Protein AF-A0A2T2ZBN8-F1 (afdb_monomer_lite)

Foldseek 3Di:
DFEWFDDDPPVCVVVRVVLRVLQVVQCVLLVHDDYYYSVNCPCSSVLVVCLVLLVVLCVQQQVLLPDDPLSVVLLLLLLLCVVQVNDLVSSCVVVVHDSVVSVVSQVVSCVSRVDDCPPPVRVVSSVSNSSNVSSVDVPPDPPDDDDD

Radius of gyration: 16.91 Å; chains: 1; bounding box: 40×29×49 Å

pLDDT: mean 85.21, std 16.97, range [28.72, 98.62]

Secondary structure (DSSP, 8-state):
-EEEPPP--GGGHHHHHHHHHHHHHHHHHTT--SEEETGGGTTHHHHTT-HHHHHHHHHHHTGGG-SSHHHHHHHHHHHHHHHTTS-HHHHHHHHTS-HHHHHHHHHHHHHHHT--TTSHHHHHHHHHHHHHHHHHSTTS--------

Sequence (148 aa):
MLAFGPPRPLGEAPRSFRLAGRALATAAALGHTGTCEFDGLGLLPGVAADPELGAELVRRYLAPLGSTGSATTLIDTVTAYLDTGMRIEATAQRLIVHPNTVRYRIARFEELTGCDLRRAHTGAQVWWAIQYDRLVRPGATNFASANQ

Structure (mmCIF, N/CA/C/O backbone):
data_AF-A0A2T2ZBN8-F1
#
_entry.id   AF-A0A2T2ZBN8-F1
#
loop_
_atom_site.group_PDB
_atom_site.id
_atom_site.type_symbol
_atom_site.label_atom_id
_atom_site.label_alt_id
_atom_site.label_comp_id
_atom_site.label_asym_id
_atom_site.label_entity_id
_atom_site.label_seq_id
_atom_site.pdbx_PDB_ins_code
_atom_site.Cartn_x
_atom_site.Cartn_y
_atom_site.Cartn_z
_atom_site.occupancy
_atom_site.B_iso_or_equiv
_atom_site.auth_seq_id
_atom_site.auth_comp_id
_atom_site.auth_asym_id
_atom_site.auth_atom_id
_atom_site.pdbx_PDB_model_num
ATOM 1 N N . MET A 1 1 ? 16.633 14.104 -15.859 1.00 64.81 1 MET A N 1
ATOM 2 C CA . MET A 1 1 ? 16.508 12.768 -15.242 1.00 64.81 1 MET A CA 1
ATOM 3 C C . MET A 1 1 ? 17.134 11.762 -16.192 1.00 64.81 1 MET A C 1
ATOM 5 O O . MET A 1 1 ? 16.943 11.914 -17.394 1.00 64.81 1 MET A O 1
ATOM 9 N N . LEU A 1 2 ? 17.919 10.814 -15.687 1.00 66.25 2 LEU A N 1
ATOM 10 C CA . LEU A 1 2 ? 18.602 9.802 -16.500 1.00 66.25 2 LEU A CA 1
ATOM 11 C C . LEU A 1 2 ? 18.219 8.419 -15.971 1.00 66.25 2 LEU A C 1
ATOM 13 O O . LEU A 1 2 ? 18.188 8.220 -14.760 1.00 66.25 2 LEU A O 1
ATOM 17 N N . ALA A 1 3 ? 17.907 7.479 -16.860 1.00 70.88 3 ALA A N 1
ATOM 18 C CA . ALA A 1 3 ? 17.582 6.112 -16.474 1.00 70.88 3 ALA A CA 1
ATOM 19 C C . ALA A 1 3 ? 18.535 5.130 -17.144 1.00 70.88 3 ALA A C 1
ATOM 21 O O . ALA A 1 3 ? 18.840 5.272 -18.331 1.00 70.88 3 ALA A O 1
ATOM 22 N N . PHE A 1 4 ? 18.969 4.126 -16.390 1.00 74.56 4 PHE A N 1
ATOM 23 C CA . PHE A 1 4 ? 19.866 3.087 -16.877 1.00 74.56 4 PHE A CA 1
ATOM 24 C C . PHE A 1 4 ? 19.136 1.744 -16.933 1.00 74.56 4 PHE A C 1
ATOM 26 O O . PHE A 1 4 ? 18.436 1.345 -15.998 1.00 74.56 4 PHE A O 1
ATOM 33 N N . GLY A 1 5 ? 19.288 1.053 -18.061 1.00 74.19 5 GLY A N 1
ATOM 34 C CA . GLY A 1 5 ? 18.922 -0.354 -18.181 1.00 74.19 5 GLY A CA 1
ATOM 35 C C . GLY A 1 5 ? 20.030 -1.237 -17.602 1.00 74.19 5 GLY A C 1
ATOM 36 O O . GLY A 1 5 ? 21.166 -0.779 -17.473 1.00 74.19 5 GLY A O 1
ATOM 37 N N . PRO A 1 6 ? 19.743 -2.509 -17.280 1.00 76.44 6 PRO A N 1
ATOM 38 C CA . PRO A 1 6 ? 20.757 -3.410 -16.745 1.00 76.44 6 PRO A CA 1
ATOM 39 C C . PRO A 1 6 ? 21.912 -3.598 -17.749 1.00 76.44 6 PRO A C 1
ATOM 41 O O . PRO A 1 6 ? 21.661 -3.599 -18.966 1.00 76.44 6 PRO A O 1
ATOM 44 N N . PRO A 1 7 ? 23.159 -3.795 -17.279 1.00 80.38 7 PRO A N 1
ATOM 45 C CA . PRO A 1 7 ? 24.295 -4.073 -18.151 1.00 80.38 7 PRO A CA 1
ATOM 46 C C . PRO A 1 7 ? 24.060 -5.384 -18.909 1.00 80.38 7 PRO A C 1
ATOM 48 O O . PRO A 1 7 ? 23.647 -6.395 -18.334 1.00 80.38 7 PRO A O 1
ATOM 51 N N . ARG A 1 8 ? 24.275 -5.362 -20.227 1.00 84.31 8 ARG A N 1
ATOM 52 C CA . ARG A 1 8 ? 24.008 -6.493 -21.126 1.00 84.31 8 ARG A CA 1
ATOM 53 C C . ARG A 1 8 ? 25.040 -6.557 -22.258 1.00 84.31 8 ARG A C 1
ATOM 55 O O . ARG A 1 8 ? 25.556 -5.510 -22.649 1.00 84.31 8 ARG A O 1
A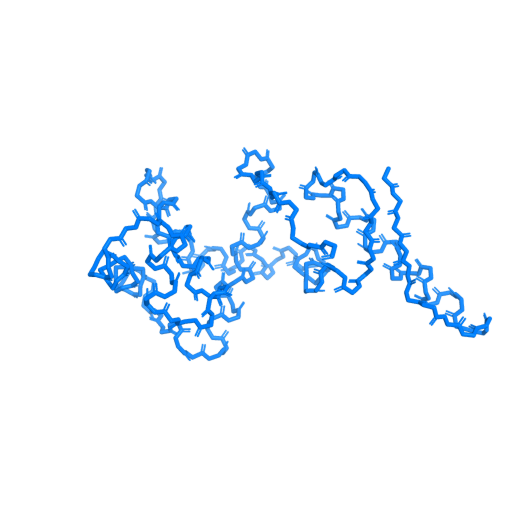TOM 62 N N . PRO A 1 9 ? 25.313 -7.749 -22.824 1.00 89.62 9 PRO A N 1
ATOM 63 C CA . PRO A 1 9 ? 26.097 -7.876 -24.053 1.00 89.62 9 PRO A CA 1
ATOM 64 C C . PRO A 1 9 ? 25.492 -7.055 -25.202 1.00 89.62 9 PRO A C 1
ATOM 66 O O . PRO A 1 9 ? 24.281 -6.835 -25.235 1.00 89.62 9 PRO A O 1
ATOM 69 N N . LEU A 1 10 ? 26.309 -6.654 -26.183 1.00 84.56 10 LEU A N 1
ATOM 70 C CA . LEU A 1 10 ? 25.892 -5.766 -27.281 1.00 84.56 10 LEU A CA 1
ATOM 71 C C . LEU A 1 10 ? 24.651 -6.270 -28.046 1.00 84.56 10 LEU A C 1
ATOM 73 O O . LEU A 1 10 ? 23.782 -5.474 -28.394 1.00 84.56 10 LEU A O 1
ATOM 77 N N . GLY A 1 11 ? 24.516 -7.587 -28.243 1.00 88.38 11 GLY A N 1
ATOM 78 C CA . GLY A 1 11 ? 23.340 -8.191 -28.889 1.00 88.38 11 GLY A CA 1
ATOM 79 C C . GLY A 1 11 ? 22.023 -8.004 -28.118 1.00 88.38 11 GLY A C 1
ATOM 80 O O . GLY A 1 11 ? 20.944 -8.091 -28.697 1.00 88.38 11 GLY A O 1
ATOM 81 N N . GLU A 1 12 ? 22.094 -7.688 -26.825 1.00 85.81 12 GLU A N 1
ATOM 82 C CA . GLU A 1 12 ? 20.954 -7.394 -25.954 1.00 85.81 12 GLU A CA 1
ATOM 83 C C . GLU A 1 12 ? 20.794 -5.887 -25.664 1.00 85.81 12 GLU A C 1
ATOM 85 O O . GLU A 1 12 ? 19.888 -5.498 -24.920 1.00 85.81 12 GLU A O 1
ATOM 90 N N . ALA A 1 13 ? 21.605 -5.013 -26.276 1.00 85.69 13 ALA A N 1
ATOM 91 C CA . ALA A 1 13 ? 21.506 -3.561 -26.102 1.00 85.69 13 ALA A CA 1
ATOM 92 C C . ALA A 1 13 ? 20.089 -3.002 -26.371 1.00 85.69 13 ALA A C 1
ATOM 94 O O . ALA A 1 13 ? 19.619 -2.201 -25.558 1.00 85.69 13 ALA A O 1
ATOM 95 N N . PRO A 1 14 ? 19.328 -3.466 -27.392 1.00 86.69 14 PRO A N 1
ATOM 96 C CA . PRO A 1 14 ? 17.942 -3.029 -27.579 1.00 86.69 14 PRO A CA 1
ATOM 97 C C . PRO A 1 14 ? 17.029 -3.362 -26.389 1.00 86.69 14 PRO A C 1
ATOM 99 O O 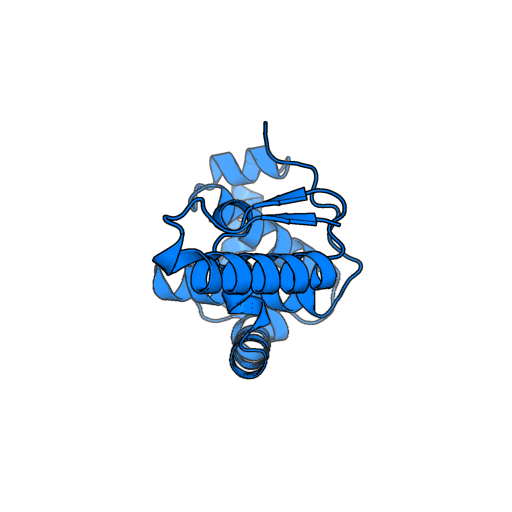. PRO A 1 14 ? 16.119 -2.601 -26.062 1.00 86.69 14 PRO A O 1
ATOM 102 N N . ARG A 1 15 ? 17.263 -4.493 -25.708 1.00 83.06 15 ARG A N 1
ATOM 103 C CA . ARG A 1 15 ? 16.507 -4.879 -24.509 1.00 83.06 15 ARG A CA 1
ATOM 104 C C . ARG A 1 15 ? 16.854 -3.971 -23.332 1.00 83.06 15 ARG A C 1
ATOM 106 O O . ARG A 1 15 ? 15.934 -3.520 -22.653 1.00 83.06 15 ARG A O 1
ATOM 113 N N . SER A 1 16 ? 18.140 -3.686 -23.119 1.00 83.56 16 SER A N 1
ATOM 114 C CA . SER A 1 16 ? 18.589 -2.759 -22.071 1.00 83.56 16 SER A CA 1
ATOM 115 C C . SER A 1 16 ? 18.016 -1.352 -22.292 1.00 83.56 16 SER A C 1
ATOM 117 O O . SER A 1 16 ? 17.432 -0.778 -21.375 1.00 83.56 16 SER A O 1
ATOM 119 N N . PHE A 1 17 ? 18.029 -0.855 -23.534 1.00 84.19 17 PHE A N 1
ATOM 120 C CA . PHE A 1 17 ? 17.430 0.433 -23.892 1.00 84.19 17 PHE A CA 1
ATOM 121 C C . PHE A 1 17 ? 15.917 0.490 -23.620 1.00 84.19 17 PHE A C 1
ATOM 123 O O . PHE A 1 17 ? 15.436 1.458 -23.035 1.00 84.19 17 PHE A O 1
ATOM 130 N N . ARG A 1 18 ? 15.148 -0.558 -23.967 1.00 83.56 18 ARG A N 1
ATOM 131 C CA . ARG A 1 18 ? 13.708 -0.614 -23.635 1.00 83.56 18 ARG A CA 1
ATOM 132 C C . ARG A 1 18 ? 13.453 -0.554 -22.129 1.00 83.56 18 ARG A C 1
ATOM 134 O O . ARG A 1 18 ? 12.515 0.113 -21.701 1.00 83.56 18 ARG A O 1
ATOM 141 N N . LEU A 1 19 ? 14.263 -1.250 -21.330 1.00 81.75 19 LEU A N 1
ATOM 142 C CA . LEU A 1 19 ? 14.146 -1.222 -19.869 1.00 81.75 19 LEU A CA 1
ATOM 143 C C . LEU A 1 19 ? 14.501 0.162 -19.310 1.00 81.75 19 LEU A C 1
ATOM 145 O O . LEU A 1 19 ? 13.747 0.682 -18.493 1.00 81.75 19 LEU A O 1
ATOM 149 N N . ALA A 1 20 ? 15.558 0.799 -19.822 1.00 81.62 20 ALA A N 1
ATOM 150 C CA . ALA A 1 20 ? 15.907 2.182 -19.492 1.00 81.62 20 ALA A CA 1
ATOM 151 C C . ALA A 1 20 ? 14.761 3.156 -19.823 1.00 81.62 20 ALA A C 1
ATOM 153 O O . ALA A 1 20 ? 14.405 3.999 -19.004 1.00 81.62 20 ALA A O 1
ATOM 154 N N . GLY A 1 21 ? 14.120 2.998 -20.987 1.00 81.94 21 GLY A N 1
ATOM 155 C CA . GLY A 1 21 ? 12.960 3.799 -21.385 1.00 81.94 21 GLY A CA 1
ATOM 156 C C . GLY A 1 21 ? 11.760 3.627 -20.449 1.00 81.94 21 GLY A C 1
ATOM 157 O O . GLY A 1 21 ? 11.153 4.617 -20.042 1.00 81.94 21 GLY A O 1
ATOM 158 N N . ARG A 1 22 ? 11.446 2.389 -20.038 1.00 79.19 22 ARG A N 1
ATOM 159 C CA . ARG A 1 22 ? 10.390 2.122 -19.040 1.00 79.19 22 ARG A CA 1
ATOM 160 C C . ARG A 1 22 ? 10.727 2.729 -17.681 1.00 79.19 22 ARG A C 1
ATOM 162 O O . ARG A 1 22 ? 9.846 3.302 -17.045 1.00 79.19 22 ARG A O 1
ATOM 169 N N . ALA A 1 23 ? 11.984 2.628 -17.256 1.00 77.75 23 ALA A N 1
ATOM 170 C CA . ALA A 1 23 ? 12.453 3.238 -16.021 1.00 77.75 23 ALA A CA 1
ATOM 171 C C . ALA A 1 23 ? 12.296 4.766 -16.053 1.00 77.75 23 ALA A C 1
ATOM 173 O O . ALA A 1 23 ? 11.707 5.339 -15.139 1.00 77.75 23 ALA A O 1
ATOM 174 N N . LEU A 1 24 ? 12.719 5.410 -17.147 1.00 79.50 24 LEU A N 1
ATOM 175 C CA . LEU A 1 24 ? 12.590 6.854 -17.341 1.00 79.50 24 LEU A CA 1
ATOM 176 C C . LEU A 1 24 ? 11.126 7.308 -17.319 1.00 79.50 24 LEU A C 1
ATOM 178 O O . LEU A 1 24 ? 10.794 8.259 -16.620 1.00 79.50 24 LEU A O 1
ATOM 182 N N . ALA A 1 25 ? 10.241 6.623 -18.048 1.00 79.44 25 ALA A N 1
ATOM 183 C CA . ALA A 1 25 ? 8.818 6.961 -18.070 1.00 79.44 25 ALA A CA 1
ATOM 184 C C . ALA A 1 25 ? 8.177 6.837 -16.676 1.00 79.44 25 ALA A C 1
ATOM 186 O O . ALA A 1 25 ? 7.420 7.710 -16.257 1.00 79.44 25 ALA A O 1
ATOM 187 N N . THR A 1 26 ? 8.535 5.787 -15.932 1.00 74.75 26 THR A N 1
ATOM 188 C CA . THR A 1 26 ? 8.013 5.531 -14.580 1.00 74.75 26 THR A CA 1
ATOM 189 C C . THR A 1 26 ? 8.505 6.573 -13.579 1.00 74.75 26 THR A C 1
ATOM 191 O O . THR A 1 26 ? 7.709 7.149 -12.844 1.00 74.75 26 THR A O 1
ATOM 194 N N . ALA A 1 27 ? 9.808 6.858 -13.561 1.00 73.69 27 ALA A N 1
ATOM 195 C CA . ALA A 1 27 ? 10.3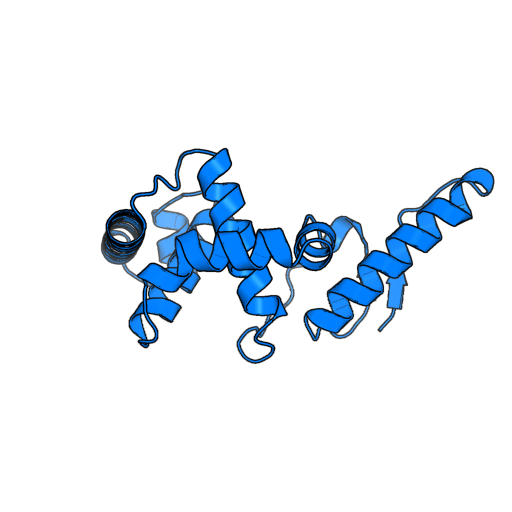76 7.850 -12.654 1.00 73.69 27 ALA A CA 1
ATOM 196 C C . ALA A 1 27 ? 9.842 9.266 -12.944 1.00 73.69 27 ALA A C 1
ATOM 198 O O . ALA A 1 27 ? 9.617 10.035 -12.012 1.00 73.69 27 ALA A O 1
ATOM 199 N N . ALA A 1 28 ? 9.547 9.582 -14.210 1.00 76.38 28 ALA A N 1
ATOM 200 C CA . ALA A 1 28 ? 8.955 10.859 -14.591 1.00 76.38 28 ALA A CA 1
ATOM 201 C C . ALA A 1 28 ? 7.516 10.972 -14.070 1.00 76.38 28 ALA A C 1
ATOM 203 O O . ALA A 1 28 ? 7.155 11.999 -13.500 1.00 76.38 28 ALA A O 1
ATOM 204 N N . ALA A 1 29 ? 6.724 9.901 -14.197 1.00 71.75 29 ALA A N 1
ATOM 205 C CA . ALA A 1 29 ? 5.368 9.842 -13.655 1.00 71.75 29 ALA A CA 1
ATOM 206 C C . ALA A 1 29 ? 5.331 9.972 -12.119 1.00 71.75 29 ALA A C 1
ATOM 208 O O . ALA A 1 29 ? 4.392 10.539 -11.574 1.00 71.75 29 ALA A O 1
ATOM 209 N N . LEU A 1 30 ? 6.369 9.502 -11.421 1.00 67.88 30 LEU A N 1
ATOM 210 C CA . LEU A 1 30 ? 6.499 9.613 -9.961 1.00 67.88 30 LEU A CA 1
ATOM 211 C C . LEU A 1 30 ? 7.048 10.962 -9.476 1.00 67.88 30 LEU A C 1
ATOM 213 O O . LEU A 1 30 ? 7.190 11.158 -8.270 1.00 67.88 30 LEU A O 1
ATOM 217 N N . GLY A 1 31 ? 7.406 11.877 -10.381 1.00 68.38 31 GLY A N 1
ATOM 218 C CA . GLY A 1 31 ? 8.074 13.128 -10.013 1.00 68.38 31 GLY A CA 1
ATOM 219 C C . GLY A 1 31 ? 9.465 12.919 -9.403 1.00 68.38 31 GLY A C 1
ATOM 220 O O . GLY A 1 31 ? 9.967 13.789 -8.691 1.00 68.38 31 GLY A O 1
ATOM 221 N N . HIS A 1 32 ? 10.102 11.772 -9.654 1.00 67.69 32 HIS A N 1
ATOM 222 C CA . HIS A 1 32 ? 11.461 11.531 -9.190 1.00 67.69 32 HIS A CA 1
ATOM 223 C C . HIS A 1 32 ? 12.455 12.432 -9.927 1.00 67.69 32 HIS A C 1
ATOM 225 O O . HIS A 1 32 ? 12.335 12.703 -11.120 1.00 67.69 32 HIS A O 1
ATOM 231 N N . THR A 1 33 ? 13.471 12.899 -9.204 1.00 62.72 33 THR A N 1
ATOM 232 C CA . THR A 1 33 ? 14.571 13.689 -9.761 1.00 62.72 33 THR A CA 1
ATOM 233 C C . THR A 1 33 ? 15.888 12.951 -9.505 1.00 62.72 33 THR A C 1
ATOM 235 O O . THR A 1 33 ? 16.061 12.330 -8.463 1.00 62.72 33 THR A O 1
ATOM 238 N N . GLY A 1 34 ? 16.802 12.952 -10.484 1.00 65.69 34 GLY A N 1
ATOM 239 C CA . GLY A 1 34 ? 18.086 12.236 -10.404 1.00 65.69 34 GLY A CA 1
ATOM 240 C C . GLY A 1 34 ? 18.240 11.075 -11.396 1.00 65.69 34 GLY A C 1
ATOM 241 O O . GLY A 1 34 ? 17.695 11.117 -12.507 1.00 65.69 34 GLY A O 1
ATOM 242 N N . THR A 1 35 ? 19.052 10.085 -11.019 1.00 59.34 35 THR A N 1
ATOM 243 C CA . THR A 1 35 ? 19.321 8.854 -11.779 1.00 59.34 35 THR A CA 1
ATOM 244 C C . THR A 1 35 ? 18.516 7.687 -11.217 1.00 59.34 35 THR A C 1
ATOM 246 O O . THR A 1 35 ? 18.542 7.484 -10.006 1.00 59.34 35 THR A O 1
ATOM 249 N N . CYS A 1 36 ? 17.855 6.890 -12.062 1.00 62.62 36 CYS A N 1
ATOM 250 C CA . CYS A 1 36 ? 17.233 5.636 -11.626 1.00 62.62 36 CYS A CA 1
ATOM 251 C C . CYS A 1 36 ? 17.744 4.437 -12.430 1.00 62.62 36 CYS A C 1
ATOM 253 O O . CYS A 1 36 ? 17.765 4.445 -13.664 1.00 62.62 36 CYS A O 1
ATOM 255 N N . GLU A 1 37 ? 18.113 3.375 -11.729 1.00 63.53 37 GLU A N 1
ATOM 256 C CA . GLU A 1 37 ? 18.320 2.068 -12.343 1.00 63.53 37 GLU A CA 1
ATOM 257 C C . GLU A 1 37 ? 16.998 1.305 -12.370 1.00 63.53 37 GLU A C 1
ATOM 259 O O . GLU A 1 37 ? 16.171 1.448 -11.467 1.00 63.53 37 GLU A O 1
ATOM 264 N N . PHE A 1 38 ? 16.791 0.487 -13.403 1.00 60.88 38 PHE A N 1
ATOM 265 C CA . PHE A 1 38 ? 15.580 -0.329 -13.513 1.00 60.88 38 PHE A CA 1
ATOM 266 C C . PHE A 1 38 ? 15.372 -1.230 -12.281 1.00 60.88 38 PHE A C 1
ATOM 268 O O . PHE A 1 38 ? 14.248 -1.340 -11.794 1.00 60.88 38 PHE A O 1
ATOM 275 N N . ASP A 1 39 ? 16.449 -1.798 -11.731 1.00 62.66 39 ASP A N 1
ATOM 276 C CA . ASP A 1 39 ? 16.391 -2.661 -10.544 1.00 62.66 39 ASP A CA 1
ATOM 277 C C . ASP A 1 39 ? 15.978 -1.886 -9.280 1.00 62.66 39 ASP A C 1
ATOM 279 O O . ASP A 1 39 ? 15.288 -2.428 -8.417 1.00 62.66 39 ASP A O 1
ATOM 283 N N . GLY A 1 40 ? 16.292 -0.587 -9.210 1.00 65.81 40 GLY A N 1
ATOM 284 C CA . GLY A 1 40 ? 15.865 0.300 -8.124 1.00 65.81 40 GLY A CA 1
ATOM 285 C C . GLY A 1 40 ? 14.379 0.678 -8.162 1.00 65.81 40 GLY A C 1
ATOM 286 O O . GLY A 1 40 ? 13.845 1.145 -7.161 1.00 65.81 40 GLY A O 1
ATOM 287 N N . LEU A 1 41 ? 13.687 0.467 -9.290 1.00 68.31 41 LEU A N 1
ATOM 288 C CA . LEU A 1 41 ? 12.256 0.775 -9.437 1.00 68.31 41 LEU A CA 1
ATOM 289 C C . LEU A 1 41 ? 11.337 -0.404 -9.085 1.00 68.31 41 LEU A C 1
ATOM 291 O O . LEU A 1 41 ? 10.121 -0.222 -8.968 1.00 68.31 41 LEU A O 1
ATOM 295 N N . GLY A 1 42 ? 11.887 -1.613 -8.941 1.00 78.69 42 GLY A N 1
ATOM 296 C CA . GLY A 1 42 ? 11.118 -2.817 -8.634 1.00 78.69 42 GLY A CA 1
ATOM 297 C C . GLY A 1 42 ? 9.932 -3.022 -9.588 1.00 78.69 42 GLY A C 1
ATOM 298 O O . GLY A 1 42 ? 10.087 -3.060 -10.807 1.00 78.69 42 GLY A O 1
ATOM 299 N N . LEU A 1 43 ? 8.722 -3.155 -9.032 1.00 85.00 43 LEU A N 1
ATOM 300 C CA . LEU A 1 43 ? 7.494 -3.406 -9.800 1.00 85.00 43 LEU A CA 1
ATOM 301 C C . LEU A 1 43 ? 6.793 -2.135 -10.315 1.00 85.00 43 LEU A C 1
ATOM 303 O O . LEU A 1 43 ? 5.808 -2.248 -11.045 1.00 85.00 43 LEU A O 1
ATOM 307 N N . LEU A 1 44 ? 7.282 -0.933 -9.991 1.00 84.62 44 LEU A N 1
ATOM 308 C CA . LEU A 1 44 ? 6.632 0.333 -10.367 1.00 84.62 44 LEU A CA 1
ATOM 309 C C . LEU A 1 44 ? 6.418 0.500 -11.888 1.00 84.62 44 LEU A C 1
ATOM 311 O O . LEU A 1 44 ? 5.341 0.954 -12.276 1.00 84.62 44 LEU A O 1
ATOM 315 N N . PRO A 1 45 ? 7.336 0.071 -12.783 1.00 83.12 45 PRO A N 1
ATOM 316 C CA . PRO A 1 45 ? 7.085 0.109 -14.227 1.00 83.12 45 PRO A CA 1
ATOM 317 C C . PRO A 1 45 ? 5.999 -0.862 -14.704 1.00 83.12 45 PRO A C 1
ATOM 319 O O . PRO A 1 45 ? 5.518 -0.742 -15.832 1.00 83.12 45 PRO A O 1
ATOM 322 N N . GLY A 1 46 ? 5.662 -1.869 -13.895 1.00 86.62 46 GLY A N 1
ATOM 323 C CA . GLY A 1 46 ? 4.485 -2.713 -14.093 1.00 86.62 46 GLY A CA 1
ATOM 324 C C . GLY A 1 46 ? 3.218 -1.970 -13.685 1.00 86.62 46 GLY A C 1
ATOM 325 O O . GLY A 1 46 ? 2.288 -1.894 -14.479 1.00 86.62 46 GLY A O 1
ATOM 326 N N . VAL A 1 47 ? 3.236 -1.338 -12.506 1.00 89.75 47 VAL A N 1
ATOM 327 C CA . VAL A 1 47 ? 2.126 -0.517 -11.990 1.00 89.75 47 VAL A CA 1
ATOM 328 C C . VAL A 1 47 ? 1.728 0.581 -12.977 1.00 89.75 47 VAL A C 1
ATOM 330 O O . VAL A 1 47 ? 0.548 0.754 -13.261 1.00 89.75 47 VAL A O 1
ATOM 333 N N . ALA A 1 48 ? 2.705 1.289 -13.545 1.00 86.31 48 ALA A N 1
ATOM 334 C CA . ALA A 1 48 ? 2.455 2.351 -14.518 1.00 86.31 48 ALA A CA 1
ATOM 335 C C . ALA A 1 48 ? 1.991 1.837 -15.895 1.00 86.31 48 ALA A C 1
ATOM 337 O O . ALA A 1 48 ? 1.402 2.594 -16.662 1.00 86.31 48 ALA A O 1
ATOM 338 N N . ALA A 1 49 ? 2.278 0.576 -16.234 1.00 86.62 49 ALA A N 1
ATOM 339 C CA . ALA A 1 49 ? 1.979 0.017 -17.551 1.00 86.62 49 ALA A CA 1
ATOM 340 C C . ALA A 1 49 ? 0.548 -0.524 -17.685 1.00 86.62 49 ALA A C 1
ATOM 342 O O . ALA A 1 49 ? 0.112 -0.745 -18.812 1.00 86.62 49 ALA A O 1
ATOM 343 N N . ASP A 1 50 ? -0.167 -0.732 -16.576 1.00 92.06 50 ASP A N 1
ATOM 344 C CA . ASP A 1 50 ? -1.532 -1.269 -16.571 1.00 92.06 50 ASP A CA 1
ATOM 345 C C . ASP A 1 50 ? -2.480 -0.378 -15.743 1.00 92.06 50 ASP A C 1
ATOM 347 O O . ASP A 1 50 ? -2.755 -0.651 -14.566 1.00 92.06 50 ASP A O 1
ATOM 351 N N . PRO A 1 51 ? -2.953 0.738 -16.329 1.00 91.00 51 PRO A N 1
ATOM 352 C CA . PRO A 1 51 ? -3.836 1.665 -15.637 1.00 91.00 51 PRO A CA 1
ATOM 353 C C . PRO A 1 51 ? -5.236 1.101 -15.378 1.00 91.00 51 PRO A C 1
ATOM 355 O O . PRO A 1 51 ? -5.861 1.496 -14.397 1.00 91.00 51 PRO A O 1
ATOM 358 N N . GLU A 1 52 ? -5.726 0.177 -16.209 1.00 94.62 52 GLU A N 1
ATOM 359 C CA . GLU A 1 52 ? -7.038 -0.450 -16.010 1.00 94.62 52 GLU A CA 1
ATOM 360 C C . GLU A 1 52 ? -7.028 -1.341 -14.766 1.00 94.62 52 GLU A C 1
ATOM 362 O O . GLU A 1 52 ? -7.887 -1.192 -13.890 1.00 94.62 52 GLU A O 1
ATOM 367 N N . LEU A 1 53 ? -6.005 -2.193 -14.624 1.00 95.81 53 LEU A N 1
ATOM 368 C CA . LEU A 1 53 ? -5.803 -2.976 -13.408 1.00 95.81 53 LEU A CA 1
ATOM 369 C C . LEU A 1 53 ? -5.594 -2.071 -12.191 1.00 95.81 53 LEU A C 1
ATOM 371 O O . LEU A 1 53 ? -6.188 -2.302 -11.138 1.00 95.81 53 LEU A O 1
ATOM 375 N N . GLY A 1 54 ? -4.764 -1.033 -12.327 1.00 96.12 54 GLY A N 1
ATOM 376 C CA . GLY A 1 54 ? -4.519 -0.063 -11.262 1.00 96.12 54 GLY A CA 1
ATOM 377 C C . GLY A 1 54 ? -5.809 0.576 -10.743 1.00 96.12 54 GLY A C 1
ATOM 378 O O . GLY A 1 54 ? -6.062 0.567 -9.536 1.00 96.12 54 GLY A O 1
ATOM 379 N N . ALA A 1 55 ? -6.660 1.065 -11.648 1.00 96.50 55 ALA A N 1
ATOM 380 C CA . ALA A 1 55 ? -7.938 1.679 -11.30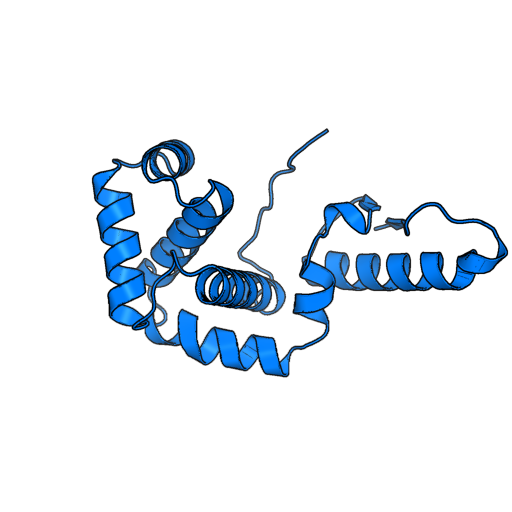8 1.00 96.50 55 ALA A CA 1
ATOM 381 C C . ALA A 1 55 ? -8.897 0.694 -10.621 1.00 96.50 55 ALA A C 1
ATOM 383 O O . ALA A 1 55 ? -9.530 1.049 -9.624 1.00 96.50 55 ALA A O 1
ATOM 384 N N . GLU A 1 56 ? -8.969 -0.553 -11.094 1.00 98.12 56 GLU A N 1
ATOM 385 C CA . GLU A 1 56 ? -9.812 -1.586 -10.482 1.00 98.12 56 GLU A CA 1
ATOM 386 C C . GLU A 1 56 ? -9.337 -1.955 -9.068 1.00 98.12 56 GLU A C 1
ATOM 388 O O . GLU A 1 56 ? -10.143 -2.082 -8.142 1.00 98.12 56 GLU A O 1
ATOM 393 N N . LEU A 1 57 ? -8.022 -2.049 -8.855 1.00 98.12 57 LEU A N 1
ATOM 394 C CA . LEU A 1 57 ? -7.452 -2.309 -7.534 1.00 98.12 57 LEU A CA 1
ATOM 395 C C . LEU A 1 57 ? -7.656 -1.128 -6.572 1.00 98.12 57 LEU A C 1
ATOM 397 O O . LEU A 1 57 ? -7.998 -1.346 -5.407 1.00 98.12 57 LEU A O 1
ATOM 401 N N . VAL A 1 58 ? -7.530 0.117 -7.042 1.00 97.62 58 VAL A N 1
ATOM 402 C CA . VAL A 1 58 ? -7.871 1.318 -6.254 1.00 97.62 58 VAL A CA 1
ATOM 403 C C . VAL A 1 58 ? -9.351 1.315 -5.878 1.00 97.62 58 VAL A C 1
ATOM 405 O O . VAL A 1 58 ? -9.689 1.522 -4.710 1.00 97.62 58 VAL A O 1
ATOM 408 N N . ARG A 1 59 ? -10.242 1.013 -6.828 1.00 97.56 59 ARG A N 1
ATOM 409 C CA . ARG A 1 59 ? -11.683 0.879 -6.577 1.00 97.56 59 ARG A CA 1
ATOM 410 C C . ARG A 1 59 ? -11.976 -0.205 -5.538 1.00 97.56 59 ARG A C 1
ATOM 412 O O . ARG A 1 59 ? -12.848 -0.020 -4.692 1.00 97.56 59 ARG A O 1
ATOM 419 N N . ARG A 1 60 ? -11.252 -1.327 -5.576 1.00 98.12 60 ARG A N 1
ATOM 420 C CA . ARG A 1 60 ? -11.446 -2.449 -4.650 1.00 98.12 60 ARG A CA 1
ATOM 421 C C . ARG A 1 60 ? -10.935 -2.162 -3.239 1.00 98.12 60 ARG A C 1
ATOM 423 O O . ARG A 1 60 ? -11.620 -2.525 -2.286 1.00 98.12 60 ARG A O 1
ATOM 430 N N . TYR A 1 61 ? -9.750 -1.567 -3.104 1.00 98.19 61 TYR A N 1
ATOM 431 C CA . TYR A 1 61 ? -9.030 -1.516 -1.825 1.00 98.19 61 TYR A CA 1
ATOM 432 C C . TYR A 1 61 ? -8.908 -0.123 -1.210 1.00 98.19 61 TYR A C 1
ATOM 434 O O . TYR A 1 61 ? -8.793 -0.022 0.007 1.00 98.19 61 TYR A O 1
ATOM 442 N N . LEU A 1 62 ? -8.938 0.948 -2.005 1.00 97.00 62 LEU A N 1
ATOM 443 C CA . LEU A 1 62 ? -8.761 2.310 -1.489 1.00 97.00 62 LEU A CA 1
ATOM 444 C C . LEU A 1 62 ? -10.070 3.099 -1.461 1.00 97.00 62 LEU A C 1
ATOM 446 O O . LEU A 1 62 ? -10.311 3.835 -0.508 1.00 97.00 62 LEU A O 1
ATOM 450 N N . ALA A 1 63 ? -10.956 2.910 -2.444 1.00 95.75 63 ALA A N 1
ATOM 451 C CA . ALA A 1 63 ? -12.260 3.577 -2.451 1.00 95.75 63 ALA A CA 1
ATOM 452 C C . ALA A 1 63 ? -13.115 3.307 -1.189 1.00 95.75 63 ALA A C 1
ATOM 454 O O . ALA A 1 63 ? -13.730 4.260 -0.705 1.00 95.75 63 ALA A O 1
ATOM 455 N N . PRO A 1 64 ? -13.126 2.094 -0.583 1.00 97.00 64 PRO A N 1
ATOM 456 C CA . PRO A 1 64 ? -13.872 1.843 0.657 1.00 97.00 64 PRO A CA 1
ATOM 457 C C . PRO A 1 64 ? -13.404 2.664 1.867 1.00 97.00 64 PRO A C 1
ATOM 459 O O . PRO A 1 64 ? -14.143 2.795 2.840 1.00 97.00 64 PRO A O 1
ATOM 462 N N . LEU A 1 65 ? -12.193 3.231 1.827 1.00 95.88 65 LEU A N 1
ATOM 463 C CA . LEU A 1 65 ? -11.660 4.060 2.913 1.00 95.88 65 LEU A CA 1
ATOM 464 C C . LEU A 1 65 ? -12.288 5.466 2.944 1.00 95.88 65 LEU A C 1
ATOM 466 O O . LEU A 1 65 ? -12.200 6.162 3.960 1.00 95.88 65 LEU A O 1
ATOM 470 N N . GLY A 1 66 ? -12.924 5.886 1.845 1.00 91.50 66 GLY A N 1
ATOM 471 C CA . GLY A 1 66 ? -13.468 7.230 1.669 1.00 91.50 66 GLY A CA 1
ATOM 472 C C . GLY A 1 66 ? -12.389 8.303 1.470 1.00 91.50 66 GLY A C 1
ATOM 473 O O . GLY A 1 66 ? -11.221 8.011 1.231 1.00 91.50 66 GLY A O 1
ATOM 474 N N . SER A 1 67 ? -12.785 9.575 1.559 1.00 79.94 67 SER A N 1
ATOM 475 C CA . SER A 1 67 ? -11.935 10.740 1.248 1.00 79.94 67 SER A CA 1
ATOM 476 C C . SER A 1 67 ? -11.543 11.576 2.475 1.00 79.94 67 SER A C 1
ATOM 478 O O . SER A 1 67 ? -11.291 12.774 2.362 1.00 79.94 67 SER A O 1
ATOM 480 N N . THR A 1 68 ? -11.540 10.980 3.668 1.00 81.38 68 THR A N 1
ATOM 481 C CA . THR A 1 68 ? -11.224 11.689 4.923 1.00 81.38 68 THR A CA 1
ATOM 482 C C . THR A 1 68 ? -9.729 11.622 5.248 1.00 81.38 68 THR A C 1
ATOM 484 O O . THR A 1 68 ? -9.028 10.735 4.769 1.00 81.38 68 THR A O 1
ATOM 487 N N . GLY A 1 69 ? -9.231 12.486 6.143 1.00 78.50 69 GLY A N 1
ATOM 488 C CA . GLY A 1 69 ? -7.844 12.392 6.638 1.00 78.50 69 GLY A CA 1
ATOM 489 C C . GLY A 1 69 ? -7.506 11.051 7.323 1.00 78.50 69 GLY A C 1
ATOM 490 O O . GLY A 1 69 ? -6.341 10.651 7.391 1.00 78.50 69 GLY A O 1
ATOM 491 N N . SER A 1 70 ? -8.522 10.302 7.772 1.00 87.38 70 SER A N 1
ATOM 492 C CA . SER A 1 70 ? -8.342 8.934 8.270 1.00 87.38 70 SER A CA 1
ATOM 493 C C . SER A 1 70 ? -7.922 7.966 7.162 1.00 87.38 70 SER A C 1
ATOM 495 O O . SER A 1 70 ? -7.168 7.041 7.449 1.00 87.38 70 SER A O 1
ATOM 497 N N . ALA A 1 71 ? -8.370 8.161 5.916 1.00 92.81 71 ALA A N 1
ATOM 498 C CA . ALA A 1 71 ? -8.033 7.271 4.805 1.00 92.81 71 ALA A CA 1
ATOM 499 C C . ALA A 1 71 ? -6.531 7.325 4.500 1.00 92.81 71 ALA A C 1
ATOM 501 O O . ALA A 1 71 ? -5.877 6.284 4.463 1.00 92.81 71 ALA A O 1
ATOM 502 N N . THR A 1 72 ? -5.963 8.532 4.413 1.00 92.88 72 THR A N 1
ATOM 503 C CA . THR A 1 72 ? -4.518 8.741 4.235 1.00 92.88 72 THR A CA 1
ATOM 504 C C . THR A 1 72 ? -3.718 8.058 5.340 1.00 92.88 72 THR A C 1
ATOM 506 O O . THR A 1 72 ? -2.796 7.296 5.071 1.00 92.88 72 THR A O 1
ATOM 509 N N . THR A 1 73 ? -4.146 8.228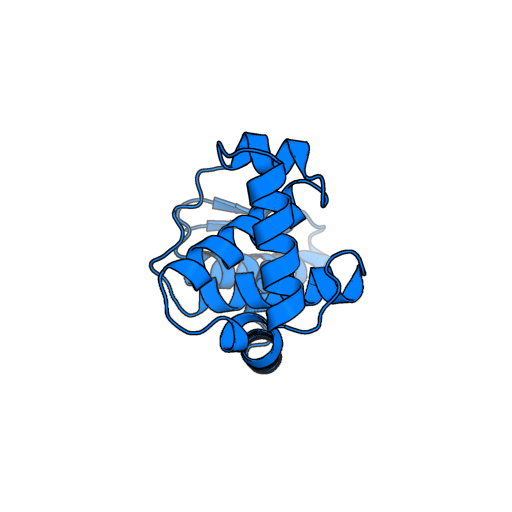 6.594 1.00 95.81 73 THR A N 1
ATOM 510 C CA . THR A 1 73 ? -3.485 7.611 7.753 1.00 95.81 73 THR A CA 1
ATOM 511 C C . THR A 1 73 ? -3.493 6.075 7.690 1.00 95.81 73 THR A C 1
ATOM 513 O O . THR A 1 73 ? -2.515 5.430 8.086 1.00 95.81 73 THR A O 1
ATOM 516 N N . LEU A 1 74 ? -4.587 5.469 7.212 1.00 97.62 74 LEU A N 1
ATOM 517 C CA . LEU A 1 74 ? -4.678 4.020 7.012 1.00 97.62 74 LEU A CA 1
ATOM 518 C C . LEU A 1 74 ? -3.752 3.557 5.881 1.00 97.62 74 LEU A C 1
ATOM 520 O O . LEU A 1 74 ? -3.004 2.603 6.083 1.00 97.62 74 LEU A O 1
ATOM 524 N N . ILE A 1 75 ? -3.745 4.257 4.742 1.00 97.12 75 ILE A N 1
ATOM 525 C CA . ILE A 1 75 ? -2.875 3.959 3.592 1.00 97.12 75 ILE A CA 1
ATOM 526 C C . ILE A 1 75 ? -1.397 4.028 3.990 1.00 97.12 75 ILE A C 1
ATOM 528 O O . ILE A 1 75 ? -0.633 3.111 3.683 1.00 97.12 75 ILE A O 1
ATOM 532 N N . ASP A 1 76 ? -0.993 5.063 4.723 1.00 95.94 76 ASP A N 1
ATOM 533 C CA . ASP A 1 76 ? 0.387 5.213 5.193 1.00 95.94 76 ASP A CA 1
ATOM 534 C C . ASP A 1 76 ? 0.768 4.109 6.182 1.00 95.94 76 ASP A C 1
ATOM 536 O O . ASP A 1 76 ? 1.869 3.555 6.118 1.00 95.94 76 ASP A O 1
ATOM 540 N N . THR A 1 77 ? -0.167 3.723 7.058 1.00 98.38 77 THR A N 1
ATOM 541 C CA . THR A 1 77 ? 0.062 2.628 8.007 1.00 98.38 77 THR A CA 1
ATOM 542 C C . THR A 1 77 ? 0.211 1.286 7.293 1.00 98.38 77 THR A C 1
ATOM 544 O O . THR A 1 77 ? 1.132 0.536 7.610 1.00 98.38 77 THR A O 1
ATOM 547 N N . VAL A 1 78 ? -0.641 0.988 6.306 1.00 98.38 78 VAL A N 1
ATOM 548 C CA . VAL A 1 78 ? -0.549 -0.237 5.496 1.00 98.38 78 VAL A CA 1
ATOM 549 C C . VAL A 1 78 ? 0.722 -0.248 4.652 1.00 98.38 78 VAL A C 1
ATOM 551 O O . VAL A 1 78 ? 1.389 -1.275 4.587 1.00 98.38 78 VAL A O 1
ATOM 554 N N . THR A 1 79 ? 1.113 0.890 4.073 1.00 97.12 79 THR A N 1
ATOM 555 C CA . THR A 1 79 ? 2.381 1.017 3.337 1.00 97.12 79 THR A CA 1
ATOM 556 C C . THR A 1 79 ? 3.555 0.630 4.234 1.00 97.12 79 THR A C 1
ATOM 558 O O . THR A 1 79 ? 4.302 -0.290 3.916 1.00 97.12 79 THR A O 1
ATOM 561 N N . ALA A 1 80 ? 3.678 1.268 5.403 1.00 97.25 80 ALA A N 1
ATOM 562 C CA . ALA A 1 80 ? 4.750 0.963 6.346 1.00 97.25 80 ALA A CA 1
ATOM 563 C C . ALA A 1 80 ? 4.677 -0.482 6.868 1.00 97.25 80 ALA A C 1
ATOM 565 O O . ALA A 1 80 ? 5.711 -1.101 7.120 1.00 97.25 80 ALA A O 1
ATOM 566 N N . TYR A 1 81 ? 3.472 -1.034 7.027 1.00 98.44 81 TYR A N 1
ATOM 567 C CA . TYR A 1 81 ? 3.271 -2.422 7.428 1.00 98.44 81 TYR A CA 1
ATOM 568 C C . TYR A 1 81 ? 3.824 -3.399 6.390 1.00 98.44 81 TYR A C 1
ATOM 570 O O . TYR A 1 81 ? 4.594 -4.288 6.751 1.00 98.44 81 TYR A O 1
ATOM 578 N N . LEU A 1 82 ? 3.509 -3.204 5.109 1.00 96.75 82 LEU A N 1
ATOM 579 C CA . LEU A 1 82 ? 4.032 -4.028 4.018 1.00 96.75 82 LEU A CA 1
ATOM 580 C C . LEU A 1 82 ? 5.556 -3.865 3.873 1.00 96.75 82 LEU A C 1
ATOM 582 O O . LEU A 1 82 ? 6.266 -4.869 3.832 1.00 96.75 82 LEU A O 1
ATOM 586 N N . ASP A 1 83 ? 6.069 -2.631 3.921 1.00 93.88 83 ASP A N 1
ATOM 587 C CA . ASP A 1 83 ? 7.507 -2.322 3.810 1.00 93.88 83 ASP A CA 1
ATOM 588 C C . ASP A 1 83 ? 8.347 -2.933 4.943 1.00 93.88 83 ASP A C 1
ATOM 590 O O . ASP A 1 83 ? 9.530 -3.223 4.775 1.00 93.88 83 ASP A O 1
ATOM 594 N N . THR A 1 84 ? 7.750 -3.127 6.122 1.00 95.25 84 THR A N 1
ATOM 595 C CA . THR A 1 84 ? 8.422 -3.721 7.292 1.00 95.25 84 THR A CA 1
ATOM 596 C C . THR A 1 84 ? 8.216 -5.235 7.399 1.00 95.25 84 THR A C 1
ATOM 598 O O . THR A 1 84 ? 8.486 -5.830 8.447 1.00 95.25 84 THR A O 1
ATOM 601 N N . GLY A 1 85 ? 7.744 -5.878 6.326 1.00 94.69 85 GLY A N 1
ATOM 602 C CA . GLY A 1 85 ? 7.519 -7.321 6.279 1.00 94.69 85 GLY A CA 1
ATOM 603 C C . GLY A 1 85 ? 6.344 -7.766 7.146 1.00 94.69 85 GLY A C 1
ATOM 604 O O . GLY A 1 85 ? 6.390 -8.839 7.744 1.00 94.69 85 GLY A O 1
ATOM 605 N N . MET A 1 86 ? 5.308 -6.930 7.257 1.00 97.19 86 MET A N 1
ATOM 606 C CA . MET A 1 86 ? 4.089 -7.200 8.024 1.00 97.19 86 MET A CA 1
ATOM 607 C C . MET A 1 86 ? 4.343 -7.384 9.535 1.00 97.19 86 MET A C 1
ATOM 609 O O . MET A 1 86 ? 3.629 -8.118 10.233 1.00 97.19 86 MET A O 1
ATOM 613 N N . ARG A 1 87 ? 5.361 -6.692 10.069 1.00 97.88 87 ARG A N 1
ATOM 614 C CA . ARG A 1 87 ? 5.780 -6.753 11.479 1.00 97.88 87 ARG A CA 1
ATOM 615 C C . ARG A 1 87 ? 5.302 -5.532 12.263 1.00 97.88 87 ARG A C 1
ATOM 617 O O . ARG A 1 87 ? 5.901 -4.468 12.173 1.00 97.88 87 ARG A O 1
ATOM 624 N N . ILE A 1 88 ? 4.303 -5.731 13.126 1.00 98.44 88 ILE A N 1
ATOM 625 C CA . ILE A 1 88 ? 3.667 -4.669 13.931 1.00 98.44 88 ILE A CA 1
ATOM 626 C C . ILE A 1 88 ? 4.676 -3.781 14.674 1.00 98.44 88 ILE A C 1
ATOM 628 O O . ILE A 1 88 ? 4.576 -2.562 14.586 1.00 98.44 88 ILE A O 1
ATOM 632 N N . GLU A 1 89 ? 5.653 -4.368 15.372 1.00 98.38 89 GLU A N 1
ATOM 633 C CA . GLU A 1 89 ? 6.643 -3.601 16.146 1.00 98.38 89 GLU A CA 1
ATOM 634 C C . GLU A 1 89 ? 7.513 -2.706 15.256 1.00 98.38 89 GLU A C 1
ATOM 636 O O . GLU A 1 89 ? 7.716 -1.531 15.550 1.00 98.38 89 GLU A O 1
ATOM 641 N N . ALA A 1 90 ? 7.977 -3.235 14.122 1.00 98.00 90 ALA A N 1
ATOM 642 C CA . ALA A 1 90 ? 8.791 -2.473 13.180 1.00 98.00 90 ALA A CA 1
ATOM 643 C C . ALA A 1 90 ? 7.975 -1.356 12.511 1.00 98.00 90 ALA A C 1
ATOM 645 O O . ALA A 1 90 ? 8.469 -0.244 12.334 1.00 98.00 90 ALA A O 1
ATOM 646 N N . THR A 1 91 ? 6.706 -1.622 12.189 1.00 98.44 91 THR A N 1
ATOM 647 C CA . THR A 1 91 ? 5.780 -0.605 11.676 1.00 98.44 91 THR A CA 1
ATOM 648 C C . THR A 1 91 ? 5.545 0.505 12.702 1.00 98.44 91 THR A C 1
ATOM 650 O O . THR A 1 91 ? 5.581 1.682 12.355 1.00 98.44 91 THR A O 1
ATOM 653 N N . ALA A 1 92 ? 5.331 0.143 13.970 1.00 98.44 92 ALA A N 1
ATOM 654 C CA . ALA A 1 92 ? 5.083 1.080 15.061 1.00 98.44 92 ALA A CA 1
ATOM 655 C C . ALA A 1 92 ? 6.282 2.007 15.294 1.00 98.44 92 ALA A C 1
ATOM 657 O O . ALA A 1 92 ? 6.112 3.223 15.374 1.00 98.44 92 ALA A O 1
ATOM 658 N N . GLN A 1 93 ? 7.493 1.441 15.303 1.00 98.06 93 GLN A N 1
ATOM 659 C CA . GLN A 1 93 ? 8.746 2.195 15.382 1.00 98.06 93 GLN A CA 1
ATOM 660 C C . GLN A 1 93 ? 8.906 3.155 14.199 1.00 98.06 93 GLN A C 1
ATOM 662 O O . GLN A 1 93 ? 9.191 4.331 14.404 1.00 98.06 93 GLN A O 1
ATOM 667 N N . ARG A 1 94 ? 8.664 2.683 12.967 1.00 97.00 94 ARG A N 1
ATOM 668 C CA . ARG A 1 94 ? 8.772 3.509 11.754 1.00 97.00 94 ARG A CA 1
ATOM 669 C C . ARG A 1 94 ? 7.788 4.680 11.740 1.00 97.00 94 ARG A C 1
ATOM 671 O O . ARG A 1 94 ? 8.131 5.750 11.252 1.00 97.00 94 ARG A O 1
ATOM 678 N N . LEU A 1 95 ? 6.573 4.474 12.244 1.00 96.94 95 LEU A N 1
ATOM 679 C CA . LEU A 1 95 ? 5.517 5.492 12.266 1.00 96.94 95 LEU A CA 1
ATOM 680 C C . LEU A 1 95 ? 5.514 6.345 13.543 1.00 96.94 95 LEU A C 1
ATOM 682 O O . LEU A 1 95 ? 4.715 7.273 13.630 1.00 96.94 95 LEU A O 1
ATOM 686 N N . ILE A 1 96 ? 6.371 6.036 14.525 1.00 97.69 96 ILE A N 1
ATOM 687 C CA . ILE A 1 96 ? 6.433 6.706 15.834 1.00 97.69 96 ILE A CA 1
ATOM 688 C C . ILE A 1 96 ? 5.054 6.677 16.524 1.00 97.69 96 ILE A C 1
ATOM 690 O O . ILE A 1 96 ? 4.505 7.684 16.967 1.00 97.69 96 ILE A O 1
ATOM 694 N N . VAL A 1 97 ? 4.454 5.487 16.589 1.00 98.38 97 VAL A N 1
ATOM 695 C CA . VAL A 1 97 ? 3.172 5.239 17.271 1.00 98.38 97 VAL A CA 1
ATOM 696 C C . VAL A 1 97 ? 3.259 3.991 18.142 1.00 98.38 97 VAL A C 1
ATOM 698 O O . VAL A 1 97 ? 4.166 3.177 18.007 1.00 98.38 97 VAL A O 1
ATOM 701 N N . HIS A 1 98 ? 2.283 3.799 19.027 1.00 98.50 98 HIS A N 1
ATOM 702 C CA . HIS A 1 98 ? 2.192 2.580 19.825 1.00 98.50 98 HIS A CA 1
ATOM 703 C C . HIS A 1 98 ? 1.797 1.355 18.957 1.00 98.50 98 HIS A C 1
ATOM 705 O O . HIS A 1 98 ? 0.932 1.494 18.084 1.00 98.50 98 HIS A O 1
ATOM 711 N N . PRO A 1 99 ? 2.317 0.135 19.221 1.00 98.62 99 PRO A N 1
ATOM 712 C CA . PRO A 1 99 ? 1.948 -1.092 18.496 1.00 98.62 99 PRO A CA 1
ATOM 713 C C . PRO A 1 99 ? 0.438 -1.359 18.404 1.00 98.62 99 PRO A C 1
ATOM 715 O O . PRO A 1 99 ? -0.063 -1.786 17.363 1.00 98.62 99 PRO A O 1
ATOM 718 N N . ASN A 1 100 ? -0.319 -1.052 19.463 1.00 98.44 100 ASN A N 1
ATOM 719 C CA . ASN A 1 100 ? -1.786 -1.176 19.454 1.00 98.44 100 ASN A CA 1
ATOM 720 C C . ASN A 1 100 ? -2.450 -0.276 18.405 1.00 98.44 100 ASN A C 1
ATOM 722 O O . ASN A 1 100 ? -3.424 -0.692 17.783 1.00 98.44 100 ASN A O 1
ATOM 726 N N . THR A 1 101 ? -1.910 0.920 18.163 1.00 98.50 101 THR A N 1
ATOM 727 C CA . THR A 1 101 ? -2.418 1.828 17.128 1.00 98.50 101 THR A CA 1
ATOM 728 C C . THR A 1 101 ? -2.231 1.226 15.741 1.00 98.50 101 THR A C 1
ATOM 730 O O . THR A 1 101 ? -3.138 1.310 14.916 1.00 98.50 101 THR A O 1
ATOM 733 N N . VAL A 1 102 ? -1.096 0.565 15.485 1.00 98.62 102 VAL A N 1
ATOM 734 C CA . VAL A 1 102 ? -0.875 -0.158 14.224 1.00 98.62 102 VAL A CA 1
ATOM 735 C C . VAL A 1 102 ? -1.885 -1.292 14.080 1.00 98.62 102 VAL A C 1
ATOM 737 O O . VAL A 1 102 ? -2.567 -1.355 13.063 1.00 98.62 102 VAL A O 1
ATOM 740 N N . ARG A 1 103 ? -2.045 -2.146 15.103 1.00 98.62 103 ARG A N 1
ATOM 741 C CA . ARG A 1 103 ? -3.022 -3.254 15.078 1.00 98.62 103 ARG A CA 1
ATOM 742 C C . ARG A 1 103 ? -4.431 -2.758 14.775 1.00 98.62 103 ARG A C 1
ATOM 744 O O . ARG A 1 103 ? -5.091 -3.314 13.907 1.00 98.62 103 ARG A O 1
ATOM 751 N N . TYR A 1 104 ? -4.853 -1.696 15.458 1.00 98.44 104 TYR A N 1
ATOM 752 C CA . TYR A 1 104 ? -6.152 -1.071 15.239 1.00 98.44 104 TYR A CA 1
ATOM 753 C C . TYR A 1 104 ? -6.314 -0.582 13.796 1.00 98.44 104 TYR A C 1
ATOM 755 O O . TYR A 1 104 ? -7.311 -0.891 13.153 1.00 98.44 104 TYR A O 1
ATOM 763 N N . ARG A 1 105 ? -5.328 0.145 13.258 1.00 98.50 105 ARG A N 1
ATOM 764 C CA . ARG A 1 105 ? -5.388 0.673 11.887 1.00 98.50 105 ARG A CA 1
ATOM 765 C C . ARG A 1 105 ? -5.380 -0.435 10.832 1.00 98.50 105 ARG A C 1
ATOM 767 O O . ARG A 1 105 ? -6.128 -0.336 9.867 1.00 98.50 105 ARG A O 1
ATOM 774 N N . ILE A 1 106 ? -4.593 -1.493 11.024 1.00 98.56 106 ILE A N 1
ATOM 775 C CA . ILE A 1 106 ? -4.593 -2.661 10.132 1.00 98.56 106 ILE A CA 1
ATOM 776 C C . ILE A 1 106 ? -5.949 -3.369 10.169 1.00 98.56 106 ILE A C 1
ATOM 778 O O . ILE A 1 106 ? -6.561 -3.540 9.120 1.00 98.56 106 ILE A O 1
ATOM 782 N N . ALA A 1 107 ? -6.470 -3.671 11.362 1.00 98.44 107 ALA A N 1
ATOM 783 C CA . ALA A 1 107 ? -7.786 -4.288 11.510 1.00 98.44 107 ALA A CA 1
ATOM 784 C C . ALA A 1 107 ? -8.892 -3.428 10.880 1.00 98.44 107 ALA A C 1
ATOM 786 O O . ALA A 1 107 ? -9.768 -3.945 10.197 1.00 98.44 107 ALA A O 1
ATOM 787 N N . ARG A 1 108 ? -8.819 -2.102 11.045 1.00 98.12 108 ARG A N 1
ATOM 788 C CA . ARG A 1 108 ? -9.772 -1.169 10.439 1.00 98.12 108 ARG A CA 1
ATOM 789 C C . ARG A 1 108 ? -9.701 -1.168 8.912 1.00 98.12 108 ARG A C 1
ATOM 791 O O . ARG A 1 108 ? -10.737 -1.094 8.259 1.00 98.12 108 ARG A O 1
ATOM 798 N N . PHE A 1 109 ? -8.503 -1.231 8.334 1.00 98.50 109 PHE A N 1
ATOM 799 C CA . PHE A 1 109 ? -8.340 -1.347 6.885 1.00 98.50 109 PHE A CA 1
ATOM 800 C C . PHE A 1 109 ? -8.934 -2.665 6.365 1.00 98.50 109 PHE A C 1
ATOM 802 O O . PHE A 1 109 ? -9.679 -2.661 5.385 1.00 98.50 109 PHE A O 1
ATOM 809 N N . GLU A 1 110 ? -8.645 -3.784 7.031 1.00 98.44 110 GLU A N 1
ATOM 810 C CA . GLU A 1 110 ? -9.171 -5.107 6.673 1.00 98.44 110 GLU A CA 1
ATOM 811 C C . GLU A 1 110 ? -10.698 -5.178 6.810 1.00 98.44 110 GLU A C 1
ATOM 813 O O . GLU A 1 110 ? -11.360 -5.714 5.926 1.00 98.44 110 GLU A O 1
ATOM 818 N N . GLU A 1 111 ? -11.273 -4.556 7.844 1.00 98.12 111 GLU A N 1
ATOM 819 C CA . GLU A 1 111 ? -12.723 -4.426 8.038 1.00 98.12 111 GLU A CA 1
ATOM 820 C C . GLU A 1 111 ? -13.385 -3.653 6.887 1.00 98.12 111 GLU A C 1
ATOM 822 O O . GLU A 1 111 ? -14.366 -4.115 6.309 1.00 98.12 111 GLU A O 1
ATOM 827 N N . LEU A 1 112 ? -12.834 -2.490 6.519 1.00 97.88 112 LEU A N 1
ATOM 828 C CA . LEU A 1 112 ? -13.396 -1.635 5.467 1.00 97.88 112 LEU A CA 1
ATOM 829 C C . LEU A 1 112 ? -13.295 -2.259 4.070 1.00 97.88 112 LEU A C 1
ATOM 831 O O . LEU A 1 112 ? -14.141 -2.007 3.214 1.00 97.88 112 LEU A O 1
ATOM 835 N N . THR A 1 113 ? -12.255 -3.051 3.820 1.00 97.88 113 THR A N 1
ATOM 836 C CA . THR A 1 113 ? -11.975 -3.634 2.497 1.00 97.88 113 THR A CA 1
ATOM 837 C C . THR A 1 113 ? -12.435 -5.088 2.364 1.00 97.88 113 THR A C 1
ATOM 839 O O . THR A 1 113 ? -12.553 -5.606 1.247 1.00 97.88 113 THR A O 1
ATOM 842 N N . GLY A 1 114 ? -12.699 -5.762 3.486 1.00 98.00 114 GLY A N 1
ATOM 843 C CA . GLY A 1 114 ? -12.972 -7.197 3.546 1.00 98.00 114 GLY A CA 1
ATOM 844 C C . GLY A 1 114 ? -11.787 -8.046 3.075 1.00 98.00 114 GLY A C 1
ATOM 845 O O . GLY A 1 114 ? -11.994 -9.077 2.434 1.00 98.00 114 GLY A O 1
ATOM 846 N N . CYS A 1 115 ? -10.556 -7.577 3.291 1.00 97.94 115 CYS A N 1
ATOM 847 C CA . CYS A 1 115 ? -9.334 -8.233 2.825 1.00 97.94 115 CYS A CA 1
ATOM 848 C C . CYS A 1 115 ? -8.517 -8.822 3.985 1.00 97.94 115 CYS A C 1
ATOM 850 O O . CYS A 1 115 ? -8.726 -8.458 5.135 1.00 97.94 115 CYS A O 1
ATOM 852 N N . ASP A 1 116 ? -7.561 -9.695 3.662 1.00 97.75 116 ASP A N 1
ATOM 853 C CA . ASP A 1 116 ? -6.539 -10.187 4.593 1.00 97.75 116 ASP A CA 1
ATOM 854 C C . ASP A 1 116 ? -5.161 -9.826 4.028 1.00 97.75 116 ASP A C 1
ATOM 856 O O . ASP A 1 116 ? -4.720 -10.402 3.025 1.00 97.75 116 ASP A O 1
ATOM 860 N N . LEU A 1 117 ? -4.483 -8.862 4.656 1.00 97.62 117 LEU A N 1
ATOM 861 C CA . LEU A 1 117 ? -3.191 -8.349 4.191 1.00 97.62 117 LEU A CA 1
ATOM 862 C C . LEU A 1 117 ? -2.065 -9.377 4.320 1.00 97.62 117 LEU A C 1
ATOM 864 O O . LEU A 1 117 ? -1.048 -9.255 3.638 1.00 97.62 117 LEU A O 1
ATOM 868 N N . ARG A 1 118 ? -2.235 -10.407 5.156 1.00 96.25 118 ARG A N 1
ATOM 869 C CA . ARG A 1 118 ? -1.226 -11.455 5.358 1.00 96.25 118 ARG A CA 1
ATOM 870 C C . ARG A 1 118 ? -1.219 -12.473 4.224 1.00 96.25 118 ARG A C 1
ATOM 872 O O . ARG A 1 118 ? -0.256 -13.232 4.089 1.00 96.25 118 ARG A O 1
ATOM 879 N N . ARG A 1 119 ? -2.260 -12.509 3.386 1.00 97.38 119 ARG A N 1
ATOM 880 C CA . ARG A 1 119 ? -2.253 -13.318 2.161 1.00 97.38 119 ARG A CA 1
ATOM 881 C C . ARG A 1 119 ? -1.381 -12.631 1.123 1.00 97.38 119 ARG A C 1
ATOM 883 O O . ARG A 1 119 ? -1.715 -11.548 0.657 1.00 97.38 119 ARG A O 1
ATOM 890 N N . ALA A 1 120 ? -0.314 -13.304 0.695 1.00 94.62 120 ALA A N 1
ATOM 891 C CA . ALA A 1 120 ? 0.676 -12.748 -0.233 1.00 94.62 120 ALA A CA 1
ATOM 892 C C . ALA A 1 120 ? 0.054 -12.093 -1.481 1.00 94.62 120 ALA A C 1
ATOM 894 O O . ALA A 1 120 ? 0.414 -10.975 -1.836 1.00 94.62 120 ALA A O 1
ATOM 895 N N . HIS A 1 121 ? -0.924 -12.757 -2.108 1.00 96.12 121 HIS A N 1
ATOM 896 C CA . HIS A 1 121 ? -1.625 -12.218 -3.277 1.00 96.12 121 HIS A CA 1
ATOM 897 C C . HIS A 1 121 ? -2.376 -10.917 -2.961 1.00 96.12 121 HIS A C 1
ATOM 899 O O . HIS A 1 121 ? -2.270 -9.941 -3.696 1.00 96.12 121 HIS A O 1
ATOM 905 N N . THR A 1 122 ? -3.105 -10.881 -1.845 1.00 97.50 122 THR A N 1
ATOM 906 C CA . THR A 1 122 ? -3.871 -9.705 -1.416 1.00 97.50 122 THR A CA 1
ATOM 907 C C . THR A 1 122 ? -2.952 -8.556 -1.013 1.00 97.50 122 THR A C 1
ATOM 909 O O . THR A 1 122 ? -3.169 -7.432 -1.454 1.00 97.50 122 THR A O 1
ATOM 912 N N . GLY A 1 123 ? -1.889 -8.827 -0.250 1.00 97.38 123 GLY A N 1
ATOM 913 C CA . GLY A 1 123 ? -0.883 -7.822 0.095 1.00 97.38 123 GLY A CA 1
ATOM 914 C C . GLY A 1 123 ? -0.227 -7.205 -1.146 1.00 97.38 123 GLY A C 1
ATOM 915 O O . GLY A 1 123 ? -0.093 -5.986 -1.223 1.00 97.38 123 GLY A O 1
ATOM 916 N N . ALA A 1 124 ? 0.096 -8.019 -2.157 1.00 96.38 124 ALA A N 1
ATOM 917 C CA . ALA A 1 124 ? 0.637 -7.536 -3.429 1.00 96.38 124 ALA A CA 1
ATOM 918 C C . ALA A 1 124 ? -0.367 -6.665 -4.209 1.00 96.38 124 ALA A C 1
ATOM 920 O O . ALA A 1 124 ? 0.010 -5.623 -4.742 1.00 96.38 124 ALA A O 1
ATOM 921 N N . GLN A 1 125 ? -1.647 -7.048 -4.240 1.00 97.69 125 GLN A N 1
ATOM 922 C CA . GLN A 1 125 ? -2.710 -6.254 -4.866 1.00 97.69 125 GLN A CA 1
ATOM 923 C C . GLN A 1 125 ? -2.926 -4.906 -4.165 1.00 97.69 125 GLN A C 1
ATOM 925 O O . GLN A 1 125 ? -3.063 -3.882 -4.832 1.00 97.69 125 GLN A O 1
ATOM 930 N N . VAL A 1 126 ? -2.922 -4.889 -2.828 1.00 98.19 126 VAL A N 1
ATOM 931 C CA . VAL A 1 126 ? -3.039 -3.651 -2.045 1.00 98.19 126 VAL A CA 1
ATOM 932 C C . VAL A 1 126 ? -1.819 -2.759 -2.257 1.00 98.19 126 VAL A C 1
ATOM 934 O O . VAL A 1 126 ? -1.975 -1.562 -2.485 1.00 98.19 126 VAL A O 1
ATOM 937 N N . TRP A 1 127 ? -0.612 -3.331 -2.257 1.00 96.56 127 TRP A N 1
ATOM 938 C CA . TRP A 1 127 ? 0.605 -2.592 -2.587 1.00 96.56 127 TRP A CA 1
ATOM 939 C C . TRP A 1 127 ? 0.499 -1.940 -3.972 1.00 96.56 127 TRP A C 1
ATOM 941 O O . TRP A 1 127 ? 0.745 -0.742 -4.101 1.00 96.56 127 TRP A O 1
ATOM 951 N N . TRP A 1 128 ? 0.060 -2.694 -4.985 1.00 96.62 128 TRP A N 1
ATOM 952 C CA . TRP A 1 128 ? -0.123 -2.190 -6.348 1.00 96.62 128 TRP A CA 1
ATOM 953 C C . TRP A 1 128 ? -1.134 -1.041 -6.401 1.00 96.62 128 TRP A C 1
ATOM 955 O O . TRP A 1 128 ? -0.854 -0.014 -7.017 1.00 96.62 128 TRP A O 1
ATOM 965 N N . ALA A 1 129 ? -2.274 -1.176 -5.712 1.00 97.12 129 ALA A N 1
ATOM 966 C CA . ALA A 1 129 ? -3.288 -0.126 -5.618 1.00 97.12 129 ALA A CA 1
ATOM 967 C C . ALA A 1 129 ? -2.713 1.177 -5.040 1.00 97.12 129 ALA A C 1
ATOM 969 O O . ALA A 1 129 ? -2.943 2.252 -5.589 1.00 97.12 129 ALA A O 1
ATOM 970 N N . ILE A 1 130 ? -1.933 1.081 -3.956 1.00 95.75 130 ILE A N 1
ATOM 971 C CA . ILE A 1 130 ? -1.312 2.237 -3.294 1.00 95.75 130 ILE A CA 1
ATOM 972 C C . ILE A 1 130 ? -0.302 2.924 -4.217 1.00 95.75 130 ILE A C 1
ATOM 974 O O . ILE A 1 130 ? -0.310 4.150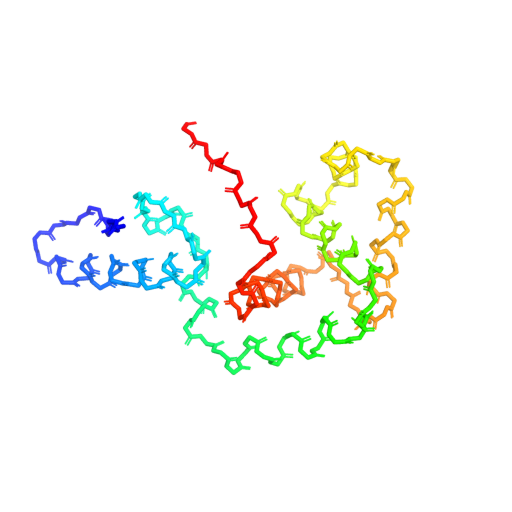 -4.327 1.00 95.75 130 ILE A O 1
ATOM 978 N N . GLN A 1 131 ? 0.562 2.159 -4.893 1.00 92.62 131 GLN A N 1
ATOM 979 C CA . GLN A 1 131 ? 1.534 2.751 -5.817 1.00 92.62 131 GLN A CA 1
ATOM 980 C C . GLN A 1 131 ? 0.847 3.409 -7.016 1.00 92.62 131 GLN A C 1
ATOM 982 O O . GLN A 1 131 ? 1.263 4.483 -7.447 1.00 92.62 131 GLN A O 1
ATOM 987 N N . TYR A 1 132 ? -0.224 2.800 -7.529 1.00 93.94 132 TYR A N 1
ATOM 988 C CA . TYR A 1 132 ? -0.997 3.367 -8.626 1.00 93.94 132 TYR A CA 1
ATOM 989 C C . TYR A 1 132 ? -1.704 4.671 -8.227 1.00 93.94 132 TYR A C 1
ATOM 991 O O . TYR A 1 132 ? -1.608 5.660 -8.948 1.00 93.94 132 TYR A O 1
ATOM 999 N N . ASP A 1 133 ? -2.350 4.728 -7.057 1.00 92.69 133 ASP A N 1
ATOM 1000 C CA . ASP A 1 133 ? -2.993 5.963 -6.576 1.00 92.69 133 ASP A CA 1
ATOM 1001 C C . ASP A 1 133 ? -1.978 7.107 -6.401 1.00 92.69 133 ASP A C 1
ATOM 1003 O O . ASP A 1 133 ? -2.250 8.242 -6.791 1.00 92.69 133 ASP A O 1
ATOM 1007 N N . ARG A 1 134 ? -0.763 6.801 -5.921 1.00 88.75 134 ARG A N 1
ATOM 1008 C CA . ARG A 1 134 ? 0.342 7.772 -5.813 1.00 88.75 134 ARG A CA 1
ATOM 1009 C C . ARG A 1 134 ? 0.856 8.261 -7.168 1.00 88.75 134 ARG A C 1
ATOM 1011 O O . ARG A 1 134 ? 1.177 9.439 -7.292 1.00 88.75 134 ARG A O 1
ATOM 1018 N N . LEU A 1 135 ? 0.919 7.383 -8.173 1.00 85.19 135 LEU A N 1
ATOM 1019 C CA . LEU A 1 135 ? 1.271 7.745 -9.553 1.00 85.19 135 LEU A CA 1
ATOM 1020 C C . LEU A 1 135 ? 0.247 8.710 -10.165 1.00 85.19 135 LEU A C 1
ATOM 1022 O O . LEU A 1 135 ? 0.621 9.661 -10.844 1.00 85.19 135 LEU A O 1
ATOM 1026 N N . VAL A 1 136 ? -1.045 8.463 -9.933 1.00 85.06 136 VAL A N 1
ATOM 1027 C CA . VAL A 1 136 ? -2.139 9.249 -10.529 1.00 85.06 136 VAL A CA 1
ATOM 1028 C C . VAL A 1 136 ? -2.415 10.547 -9.757 1.00 85.06 136 VAL A C 1
ATOM 1030 O O . VAL A 1 136 ? -2.919 11.507 -10.339 1.00 85.06 136 VAL A O 1
ATOM 1033 N N . ARG A 1 137 ? -2.046 10.624 -8.470 1.00 79.00 137 ARG A N 1
ATOM 1034 C CA . ARG A 1 137 ? -2.144 11.835 -7.634 1.00 79.00 137 ARG A CA 1
ATOM 1035 C C . ARG A 1 137 ? -0.756 12.396 -7.276 1.00 79.00 137 ARG A C 1
ATOM 1037 O O . ARG A 1 137 ? -0.353 12.334 -6.108 1.00 79.00 137 ARG A O 1
ATOM 1044 N N . PRO A 1 138 ? -0.012 12.975 -8.236 1.00 56.41 138 PRO A N 1
ATOM 1045 C CA . PRO A 1 138 ? 1.293 13.562 -7.962 1.00 56.41 138 PRO A CA 1
ATOM 1046 C C . PRO A 1 138 ? 1.135 14.795 -7.057 1.00 56.41 138 PRO A C 1
ATOM 1048 O O . PRO A 1 138 ? 0.693 15.860 -7.481 1.00 56.41 138 PRO A O 1
ATOM 1051 N N . GLY A 1 139 ? 1.455 14.620 -5.774 1.00 53.47 139 GLY A N 1
ATOM 1052 C CA . GLY A 1 139 ? 1.347 15.653 -4.736 1.00 53.47 139 GLY A CA 1
ATOM 1053 C C . GLY A 1 139 ? 1.543 15.153 -3.298 1.00 53.47 139 GLY A C 1
ATOM 1054 O O . GLY A 1 139 ? 1.723 15.969 -2.400 1.00 53.47 139 GLY A O 1
ATOM 1055 N N . ALA A 1 140 ? 1.546 13.832 -3.069 1.00 47.59 140 ALA A N 1
ATOM 1056 C CA . ALA A 1 140 ? 1.606 13.237 -1.727 1.00 47.59 140 ALA A CA 1
ATOM 1057 C C . ALA A 1 140 ? 2.933 12.540 -1.359 1.00 47.59 140 ALA A C 1
ATOM 1059 O O . ALA A 1 140 ? 3.066 12.058 -0.236 1.00 47.59 140 ALA A O 1
ATOM 1060 N N . THR A 1 141 ? 3.927 12.471 -2.250 1.00 43.25 141 THR A N 1
ATOM 1061 C CA . THR A 1 141 ? 5.113 11.625 -2.023 1.00 43.25 141 THR A CA 1
ATOM 1062 C C . THR A 1 141 ? 6.424 12.397 -2.067 1.00 43.25 141 THR A C 1
ATOM 1064 O O . THR A 1 141 ? 7.033 12.576 -3.115 1.00 43.25 141 THR A O 1
ATOM 1067 N N . ASN A 1 142 ? 6.891 12.794 -0.881 1.00 32.22 142 ASN A N 1
ATOM 1068 C CA . ASN A 1 142 ? 8.306 13.022 -0.618 1.00 32.22 142 ASN A CA 1
ATOM 1069 C C . ASN A 1 142 ? 8.933 11.659 -0.286 1.00 32.22 142 ASN A C 1
ATOM 1071 O O . ASN A 1 142 ? 8.972 11.247 0.874 1.00 32.22 142 ASN A O 1
ATOM 1075 N N . PHE A 1 143 ? 9.351 10.907 -1.304 1.00 42.91 143 PHE A N 1
ATOM 1076 C CA . PHE A 1 143 ? 10.198 9.743 -1.068 1.00 42.91 143 PHE A CA 1
ATOM 1077 C C . PHE A 1 143 ? 11.606 10.247 -0.771 1.00 42.91 143 PHE A C 1
ATOM 1079 O O . PHE A 1 143 ? 12.402 10.499 -1.673 1.00 42.91 143 PHE A O 1
ATOM 1086 N N . ALA A 1 144 ? 11.881 10.419 0.522 1.00 32.78 144 ALA A N 1
ATOM 1087 C CA . ALA A 1 144 ? 13.239 10.474 1.018 1.00 32.78 144 ALA A CA 1
ATOM 1088 C C . ALA A 1 144 ? 13.967 9.194 0.590 1.00 32.78 144 ALA A C 1
ATOM 1090 O O . ALA A 1 144 ? 13.491 8.077 0.802 1.00 32.78 144 ALA A O 1
ATOM 1091 N N . SER A 1 145 ? 15.108 9.425 -0.043 1.00 35.25 145 SER A N 1
ATOM 1092 C CA . SER A 1 145 ? 16.121 8.484 -0.481 1.00 35.25 145 SER A CA 1
ATOM 1093 C C . SER A 1 145 ? 16.309 7.315 0.489 1.00 35.25 145 SER A C 1
ATOM 1095 O O . SER A 1 145 ? 16.638 7.511 1.656 1.00 35.25 145 SER A O 1
ATOM 1097 N N . ALA A 1 146 ? 16.181 6.097 -0.022 1.00 30.61 146 ALA A N 1
ATOM 1098 C CA . ALA A 1 146 ? 16.777 4.901 0.557 1.00 30.61 146 ALA A CA 1
ATOM 1099 C C . ALA A 1 146 ? 17.406 4.133 -0.609 1.00 30.61 146 ALA A C 1
ATOM 1101 O O . ALA A 1 146 ? 16.707 3.816 -1.563 1.00 30.61 146 ALA A O 1
ATOM 1102 N N . ASN A 1 147 ? 18.692 3.825 -0.654 1.00 28.72 147 ASN A N 1
ATOM 1103 C CA . ASN A 1 147 ? 19.841 4.197 0.156 1.00 28.72 147 ASN A CA 1
ATOM 1104 C C . ASN A 1 147 ? 21.058 3.977 -0.762 1.00 28.72 147 ASN A C 1
ATOM 1106 O O . ASN A 1 147 ? 20.993 3.140 -1.667 1.00 28.72 147 ASN A O 1
ATOM 1110 N N . GLN A 1 148 ? 22.126 4.734 -0.522 1.00 30.84 148 GLN A N 1
ATOM 1111 C CA . GLN A 1 148 ? 23.480 4.356 -0.935 1.00 30.84 148 GLN A CA 1
ATOM 1112 C C . GLN A 1 148 ? 23.948 3.123 -0.152 1.00 30.84 148 GLN A C 1
ATOM 1114 O O . GLN A 1 148 ? 23.385 2.871 0.944 1.00 30.84 148 GLN A O 1
#